Protein AF-A0A5A7RXN1-F1 (afdb_monomer_lite)

Radius of gyration: 11.24 Å; chains: 1; bounding box: 26×25×28 Å

Secondary structure (DSSP, 8-state):
-EEEEE--HHHHHTT--HHHHHHHHHHHTT-EEEEETTEEEEE--SS-HHHHHHHHHHHHHHHHT--

pLDDT: mean 94.67, std 8.68, range [40.22, 98.31]

Sequence (67 aa):
MHVSCRATRF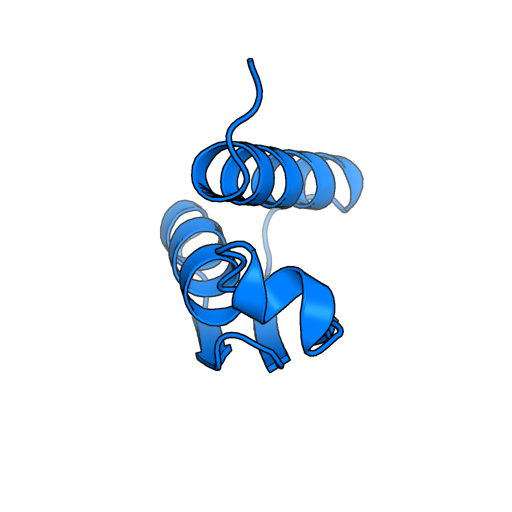LVSKGLDLGEVMRKVASKLDCKGGGHKIAAGGTIRGINKEELISLIDEQIELQMGGA

Foldseek 3Di:
DKDKDFDDPVLLVLFAAVQVLQPVLQVVQVWDWGDGRGIIITDHDDDDDVVSVVSSVVSRCVRNPDD

Structure (mmCIF, N/CA/C/O backbone):
data_AF-A0A5A7RXN1-F1
#
_entry.id   AF-A0A5A7RXN1-F1
#
loop_
_atom_site.group_PDB
_atom_site.id
_atom_site.type_symbol
_atom_site.label_atom_id
_atom_site.label_alt_id
_atom_site.label_comp_id
_atom_site.label_asym_id
_atom_site.label_entity_id
_atom_site.label_seq_id
_atom_site.pdbx_PDB_ins_code
_atom_site.Cartn_x
_atom_site.Cartn_y
_atom_site.Cartn_z
_atom_site.occupancy
_atom_site.B_iso_or_equiv
_atom_site.auth_seq_id
_atom_site.auth_comp_id
_atom_site.auth_asym_id
_atom_site.auth_atom_id
_atom_site.pdbx_PDB_model_num
ATOM 1 N N . MET A 1 1 ? 14.183 -2.368 -4.696 1.00 92.44 1 MET A N 1
ATOM 2 C CA . MET A 1 1 ? 13.799 -2.294 -3.274 1.00 92.44 1 MET A CA 1
ATOM 3 C C . MET A 1 1 ? 12.649 -3.254 -3.008 1.00 92.44 1 MET A C 1
ATOM 5 O O . MET A 1 1 ? 11.700 -3.275 -3.783 1.00 92.44 1 MET A O 1
ATOM 9 N N . HIS A 1 2 ? 12.737 -4.059 -1.949 1.00 95.62 2 HIS A N 1
ATOM 10 C CA . HIS A 1 2 ? 11.610 -4.862 -1.469 1.00 95.62 2 HIS A CA 1
ATOM 11 C C . HIS A 1 2 ? 10.921 -4.113 -0.333 1.00 95.62 2 HIS A C 1
ATOM 13 O O . HIS A 1 2 ? 11.590 -3.671 0.598 1.00 95.62 2 HIS A O 1
ATOM 19 N N . VAL A 1 3 ? 9.603 -3.963 -0.420 1.00 95.94 3 VAL A N 1
ATOM 20 C CA . VAL A 1 3 ? 8.796 -3.240 0.568 1.00 95.94 3 VAL A CA 1
ATOM 21 C C . VAL A 1 3 ? 7.751 -4.189 1.133 1.00 95.94 3 VAL A C 1
ATOM 23 O O . VAL A 1 3 ? 7.125 -4.948 0.394 1.00 95.94 3 VAL A O 1
ATOM 26 N N . SER A 1 4 ? 7.577 -4.155 2.451 1.00 96.94 4 SER A N 1
ATOM 27 C CA . SER A 1 4 ? 6.529 -4.881 3.164 1.00 96.94 4 SER A CA 1
ATOM 28 C C . SER A 1 4 ? 5.766 -3.906 4.049 1.00 96.94 4 SER A C 1
ATOM 30 O O . SER A 1 4 ? 6.346 -3.293 4.940 1.00 96.94 4 SER A O 1
ATOM 32 N N . CYS A 1 5 ? 4.466 -3.781 3.809 1.00 96.25 5 CYS A N 1
ATOM 33 C CA . CYS A 1 5 ? 3.575 -2.875 4.524 1.00 96.25 5 CYS A CA 1
ATOM 34 C C . CYS A 1 5 ? 2.731 -3.660 5.534 1.00 96.25 5 CYS A C 1
ATOM 36 O O . CYS A 1 5 ? 2.327 -4.804 5.277 1.00 96.25 5 CYS A O 1
ATOM 38 N N . ARG A 1 6 ? 2.457 -3.049 6.688 1.00 98.06 6 ARG A N 1
ATOM 39 C CA . ARG A 1 6 ? 1.617 -3.600 7.758 1.00 98.06 6 ARG A CA 1
ATOM 40 C C . ARG A 1 6 ? 0.730 -2.497 8.318 1.00 98.06 6 ARG A C 1
ATOM 42 O O . ARG A 1 6 ? 1.193 -1.379 8.503 1.00 98.06 6 ARG A O 1
ATOM 49 N N . ALA A 1 7 ? -0.519 -2.834 8.607 1.00 97.00 7 ALA A N 1
ATOM 50 C CA . ALA A 1 7 ? -1.474 -1.949 9.257 1.00 97.00 7 ALA A CA 1
ATOM 51 C C . ALA A 1 7 ? -2.073 -2.611 10.499 1.00 97.00 7 ALA A C 1
ATOM 53 O O . ALA A 1 7 ? -2.047 -3.833 10.664 1.00 97.00 7 ALA A O 1
ATOM 54 N N . THR A 1 8 ? -2.653 -1.795 11.374 1.00 97.81 8 THR A N 1
ATOM 55 C CA . THR A 1 8 ? -3.479 -2.285 12.478 1.00 97.81 8 THR A CA 1
ATOM 56 C C . THR A 1 8 ? -4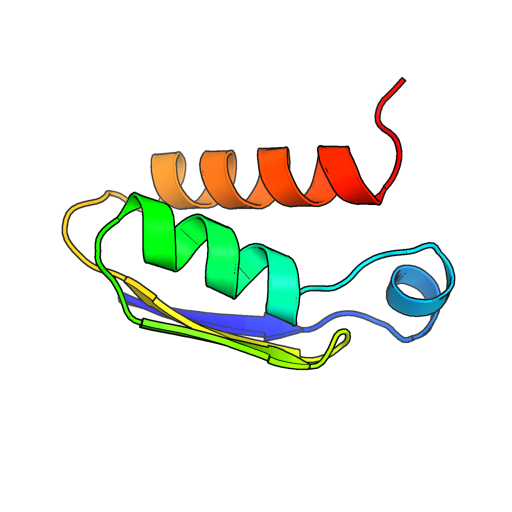.891 -2.588 11.982 1.00 97.81 8 THR A C 1
ATOM 58 O O . THR A 1 8 ? -5.368 -2.011 11.002 1.00 97.81 8 THR A O 1
ATOM 61 N N . ARG A 1 9 ? -5.611 -3.462 12.696 1.00 97.25 9 ARG A N 1
ATOM 62 C CA . ARG A 1 9 ? -7.029 -3.732 12.398 1.00 97.25 9 ARG A CA 1
ATOM 63 C C . ARG A 1 9 ? -7.887 -2.468 12.462 1.00 97.25 9 ARG A C 1
ATOM 65 O O . ARG A 1 9 ? -8.826 -2.348 11.686 1.00 97.25 9 ARG A O 1
ATOM 72 N N . PHE A 1 10 ? -7.544 -1.533 13.348 1.00 97.19 10 PHE A N 1
ATOM 73 C CA . PHE A 1 10 ? -8.232 -0.251 13.469 1.00 97.19 10 PHE A CA 1
ATOM 74 C C . PHE A 1 10 ? -8.173 0.549 12.162 1.00 97.19 10 PHE A C 1
ATOM 76 O O . PHE A 1 10 ? -9.215 0.955 11.659 1.00 97.19 10 PHE A O 1
ATOM 83 N N . LEU A 1 11 ? -6.994 0.698 11.552 1.00 96.06 11 LEU A N 1
ATOM 84 C CA . LEU A 1 11 ? -6.861 1.433 10.289 1.00 96.06 11 LEU A CA 1
ATOM 85 C C . LEU A 1 11 ? -7.593 0.733 9.139 1.00 96.06 11 LEU A C 1
ATOM 87 O O . LEU A 1 11 ? -8.304 1.377 8.375 1.00 96.06 11 LEU A O 1
ATOM 91 N N . VAL A 1 12 ? -7.504 -0.597 9.070 1.00 97.06 12 VAL A N 1
ATOM 92 C CA . VAL A 1 12 ? -8.252 -1.377 8.070 1.00 97.06 12 VAL A CA 1
ATOM 93 C C . VAL A 1 12 ? -9.764 -1.207 8.246 1.00 97.06 12 VAL A C 1
ATOM 95 O O . VAL A 1 12 ? -10.480 -1.034 7.265 1.00 97.06 12 VAL A O 1
ATOM 98 N N . SER A 1 13 ? -10.263 -1.186 9.488 1.00 96.12 13 SER A N 1
ATOM 99 C CA . SER A 1 13 ? -11.685 -0.927 9.767 1.00 96.12 13 SER A CA 1
ATOM 100 C C . SER A 1 13 ? -12.137 0.490 9.406 1.00 96.12 13 SER A C 1
ATOM 102 O O . SER A 1 13 ? -13.331 0.720 9.244 1.00 96.12 13 SER A O 1
ATOM 104 N N . LYS A 1 14 ? -11.196 1.431 9.268 1.00 95.81 14 LYS A N 1
ATOM 105 C CA . LYS A 1 14 ? -11.446 2.813 8.846 1.00 95.81 14 LYS A CA 1
ATOM 106 C C . LYS A 1 14 ? -11.395 3.007 7.328 1.00 95.81 14 LYS A C 1
ATOM 108 O O . LYS A 1 14 ? -11.708 4.099 6.879 1.00 95.81 14 LYS A O 1
ATOM 113 N N . GLY A 1 15 ? -11.062 1.967 6.560 1.00 95.75 15 GLY A N 1
ATOM 114 C CA . GLY A 1 15 ? -11.062 2.004 5.093 1.00 95.75 15 GLY A CA 1
ATOM 115 C C . GLY A 1 15 ? -9.708 1.717 4.445 1.00 95.75 15 GLY A C 1
ATOM 116 O O . GLY A 1 15 ? -9.665 1.534 3.233 1.00 95.75 15 GLY A O 1
ATOM 117 N N . LEU A 1 16 ? -8.625 1.607 5.224 1.00 97.69 16 LEU A N 1
ATOM 118 C CA . LEU A 1 16 ? -7.290 1.349 4.680 1.00 97.69 16 LEU A CA 1
ATOM 119 C C . LEU A 1 16 ? -7.192 -0.042 4.026 1.00 97.69 16 LEU A C 1
ATOM 121 O O . LEU A 1 16 ? -7.430 -1.071 4.667 1.00 97.69 16 LEU A O 1
ATOM 125 N N . ASP A 1 17 ? -6.738 -0.076 2.777 1.00 98.19 17 ASP A N 1
ATOM 126 C CA . ASP A 1 17 ? -6.407 -1.280 2.019 1.00 98.19 17 ASP A CA 1
ATOM 127 C C . ASP A 1 17 ? -4.994 -1.170 1.423 1.00 98.19 17 ASP A C 1
ATOM 129 O O . ASP A 1 17 ? -4.788 -0.692 0.304 1.00 98.19 17 ASP A O 1
ATOM 133 N N . LEU A 1 18 ? -4.005 -1.681 2.166 1.00 98.06 18 LEU A N 1
ATOM 134 C CA . LEU A 1 18 ? -2.605 -1.703 1.731 1.00 98.06 18 LEU A CA 1
ATOM 135 C C . LEU A 1 18 ? -2.371 -2.572 0.486 1.00 98.06 18 LEU A C 1
ATOM 137 O O . LEU A 1 18 ? -1.415 -2.340 -0.258 1.00 98.06 18 LEU A O 1
ATOM 141 N N . GLY A 1 19 ? -3.207 -3.590 0.263 1.00 98.31 19 GLY A N 1
ATOM 142 C CA . GLY A 1 19 ? -3.105 -4.469 -0.898 1.00 98.31 19 GLY A CA 1
ATOM 143 C C . GLY A 1 19 ? -3.425 -3.718 -2.183 1.00 98.31 19 GLY A C 1
ATOM 144 O O . GLY A 1 19 ? -2.711 -3.848 -3.179 1.00 98.31 19 GLY A O 1
ATOM 145 N N . GLU A 1 20 ? -4.466 -2.892 -2.143 1.00 98.12 20 GLU A N 1
ATOM 146 C CA . GLU A 1 20 ? -4.815 -1.997 -3.238 1.00 98.12 20 GLU A CA 1
ATOM 147 C C . GLU A 1 20 ? -3.765 -0.895 -3.439 1.00 98.12 20 GLU A C 1
ATOM 149 O O . GLU A 1 20 ? -3.331 -0.699 -4.577 1.00 98.12 20 GLU A O 1
ATOM 154 N N . VAL A 1 21 ? -3.309 -0.241 -2.361 1.00 97.94 21 VAL A N 1
ATOM 155 C CA . VAL A 1 21 ? -2.252 0.789 -2.414 1.00 97.94 21 VAL A CA 1
ATOM 156 C C . VAL A 1 21 ? -1.023 0.253 -3.146 1.00 97.94 21 VAL A C 1
ATOM 158 O O . VAL A 1 21 ? -0.603 0.808 -4.163 1.00 97.94 21 VAL A O 1
ATOM 161 N N . MET A 1 22 ? -0.486 -0.885 -2.696 1.00 97.81 22 MET A N 1
ATOM 162 C CA . MET A 1 22 ? 0.715 -1.466 -3.299 1.00 97.81 22 MET A CA 1
ATOM 163 C C . MET A 1 22 ? 0.488 -1.938 -4.736 1.00 97.81 22 MET A C 1
ATOM 165 O O . MET A 1 22 ? 1.417 -1.870 -5.538 1.00 97.81 22 MET A O 1
ATOM 169 N N . ARG A 1 23 ? -0.725 -2.382 -5.093 1.00 98.06 23 ARG A N 1
ATOM 170 C CA . ARG A 1 23 ? -1.059 -2.744 -6.478 1.00 98.06 23 ARG A CA 1
ATOM 171 C C . ARG A 1 23 ? -1.049 -1.517 -7.389 1.00 98.06 23 ARG A C 1
ATOM 173 O O . ARG A 1 23 ? -0.457 -1.579 -8.465 1.00 98.06 23 ARG A O 1
ATOM 180 N N . LYS A 1 24 ? -1.667 -0.409 -6.967 1.00 97.38 24 LYS A N 1
ATOM 181 C CA . LYS A 1 24 ? -1.728 0.840 -7.745 1.00 97.38 24 LYS A CA 1
ATOM 182 C C . LYS A 1 24 ? -0.347 1.46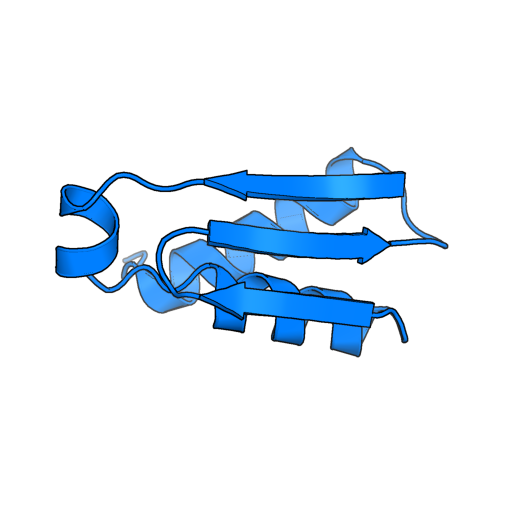8 -7.916 1.00 97.38 24 LYS A C 1
ATOM 184 O O . LYS A 1 24 ? 0.038 1.775 -9.041 1.00 97.38 24 LYS A O 1
ATOM 189 N N . VAL A 1 25 ? 0.418 1.588 -6.830 1.00 96.75 25 VAL A N 1
ATOM 190 C CA . VAL A 1 25 ? 1.785 2.132 -6.868 1.00 96.75 25 VAL A CA 1
ATOM 191 C C . VAL A 1 25 ? 2.693 1.272 -7.743 1.00 96.75 25 VAL A C 1
ATOM 193 O O . VAL A 1 25 ? 3.377 1.798 -8.615 1.00 96.75 25 VAL A O 1
ATOM 196 N N . ALA A 1 26 ? 2.669 -0.054 -7.572 1.00 96.44 26 ALA A N 1
ATOM 197 C CA . ALA A 1 26 ? 3.491 -0.937 -8.392 1.00 96.44 26 ALA A CA 1
ATOM 198 C C . ALA A 1 26 ? 3.097 -0.875 -9.875 1.00 96.44 26 ALA A C 1
ATOM 200 O O . ALA A 1 26 ? 3.982 -0.814 -10.719 1.00 96.44 26 ALA A O 1
ATOM 201 N N . SER A 1 27 ? 1.800 -0.801 -10.193 1.00 96.38 27 SER A N 1
ATOM 202 C CA . SER A 1 27 ? 1.327 -0.685 -11.582 1.00 96.38 27 SER A CA 1
ATOM 203 C C . SER A 1 27 ? 1.778 0.619 -12.251 1.00 96.38 27 SER A C 1
ATOM 205 O O . SER A 1 27 ? 2.160 0.589 -13.415 1.00 96.38 27 SER A O 1
ATOM 207 N N . LYS A 1 28 ? 1.801 1.751 -11.525 1.00 95.44 28 LYS A N 1
ATOM 208 C CA . LYS A 1 28 ? 2.334 3.031 -12.041 1.00 95.44 28 LYS A CA 1
ATOM 209 C C . LYS A 1 28 ? 3.816 2.944 -12.435 1.00 95.44 28 LYS A C 1
ATOM 211 O O . LYS A 1 28 ? 4.258 3.694 -13.295 1.00 95.44 28 LYS A O 1
ATOM 216 N N . LEU A 1 29 ? 4.567 2.046 -11.799 1.00 95.38 29 LEU A N 1
ATOM 217 C CA . LEU A 1 29 ? 6.011 1.879 -11.977 1.00 95.38 29 LEU A CA 1
ATOM 218 C C . LEU A 1 29 ? 6.376 0.626 -12.791 1.00 95.38 29 LEU A C 1
ATOM 220 O O . LEU A 1 29 ? 7.527 0.196 -12.747 1.00 95.38 29 LEU A O 1
ATOM 224 N N . ASP A 1 30 ? 5.400 -0.004 -13.457 1.00 96.12 30 ASP A N 1
ATOM 225 C CA . ASP A 1 30 ? 5.550 -1.295 -14.152 1.00 96.12 30 ASP A CA 1
ATOM 226 C C . ASP A 1 30 ? 6.265 -2.366 -13.293 1.00 96.12 30 ASP A C 1
ATOM 228 O O . ASP A 1 30 ? 7.141 -3.129 -13.707 1.00 96.12 30 ASP A O 1
ATOM 232 N N . CYS A 1 31 ? 5.919 -2.369 -12.008 1.00 96.31 31 CYS A N 1
ATOM 233 C CA . CYS A 1 31 ? 6.480 -3.212 -10.967 1.00 96.31 31 CYS A CA 1
ATOM 234 C C . CYS A 1 31 ? 5.430 -4.196 -10.432 1.00 96.31 31 CYS A C 1
ATOM 236 O O . CYS A 1 31 ? 4.232 -4.098 -10.695 1.00 96.31 31 CYS A O 1
ATOM 238 N N . LYS A 1 32 ? 5.874 -5.153 -9.607 1.00 95.94 32 LYS A 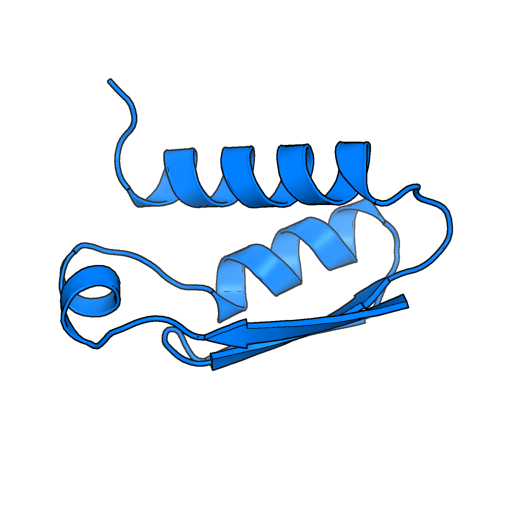N 1
ATOM 239 C CA . LYS A 1 32 ? 4.983 -6.134 -8.965 1.00 95.94 32 LYS A CA 1
ATOM 240 C C . LYS A 1 32 ? 4.719 -5.767 -7.508 1.00 95.94 32 LYS A C 1
ATOM 242 O O . LYS A 1 32 ? 5.660 -5.669 -6.718 1.00 95.94 32 LYS A O 1
ATOM 247 N N . GLY A 1 33 ? 3.445 -5.639 -7.142 1.00 96.88 33 GLY A N 1
ATOM 248 C CA . GLY A 1 33 ? 3.005 -5.361 -5.776 1.00 96.88 33 GLY A CA 1
ATOM 249 C C . GLY A 1 33 ? 1.536 -5.709 -5.539 1.00 96.88 33 GLY A C 1
ATOM 250 O O . GLY A 1 33 ? 0.748 -5.803 -6.478 1.00 96.88 33 GLY A O 1
ATOM 251 N N . GLY A 1 34 ? 1.184 -5.939 -4.275 1.00 96.50 34 GLY A N 1
ATOM 252 C CA . GLY A 1 34 ? -0.164 -6.305 -3.849 1.00 96.50 34 GLY A CA 1
ATOM 253 C C . GLY A 1 34 ? -0.182 -7.025 -2.500 1.00 96.50 34 GLY A C 1
ATOM 254 O O . GLY A 1 34 ? 0.827 -7.093 -1.795 1.00 96.50 34 GLY A O 1
ATOM 255 N N . GLY A 1 35 ? -1.339 -7.569 -2.127 1.00 97.69 35 GLY A N 1
ATOM 256 C CA . GLY A 1 35 ? -1.524 -8.317 -0.885 1.00 97.69 35 GLY A CA 1
ATOM 257 C C . GLY A 1 35 ? -2.924 -8.147 -0.309 1.00 97.69 35 GLY A C 1
ATOM 258 O O . GLY A 1 35 ? -3.880 -7.920 -1.046 1.00 97.69 35 GLY A O 1
ATOM 259 N N . HIS A 1 36 ? -3.029 -8.253 1.013 1.00 97.62 36 HIS A N 1
ATOM 260 C CA . HIS A 1 36 ? -4.269 -8.079 1.765 1.00 97.62 36 HIS A CA 1
ATOM 261 C C . HIS A 1 36 ? -4.372 -6.665 2.340 1.00 97.62 36 HIS A C 1
ATOM 263 O O . HIS A 1 36 ? -3.360 -5.988 2.527 1.00 97.62 36 HIS A O 1
ATOM 269 N N . LYS A 1 37 ? -5.585 -6.276 2.751 1.00 97.25 37 LYS A N 1
ATOM 270 C CA . LYS A 1 37 ? -5.858 -4.962 3.357 1.00 97.25 37 LYS A CA 1
ATOM 271 C C . LYS A 1 37 ? -4.903 -4.599 4.497 1.00 97.25 37 LYS A C 1
ATOM 273 O O . LYS A 1 37 ? -4.437 -3.471 4.590 1.00 97.25 37 LYS A O 1
ATOM 278 N N . ILE A 1 38 ? -4.591 -5.577 5.350 1.00 97.94 38 ILE A N 1
ATOM 279 C CA . ILE A 1 38 ? -3.754 -5.399 6.546 1.00 97.94 38 ILE A CA 1
ATOM 280 C C . ILE A 1 38 ? -2.252 -5.603 6.293 1.00 97.94 38 ILE A C 1
ATOM 282 O O . ILE A 1 38 ? -1.421 -5.146 7.077 1.00 97.94 38 ILE A O 1
ATOM 286 N N . ALA A 1 39 ? -1.888 -6.327 5.233 1.00 97.94 39 ALA A N 1
ATOM 287 C CA . ALA A 1 39 ? -0.521 -6.754 4.974 1.00 97.94 39 ALA A CA 1
ATOM 288 C C . ALA A 1 39 ? -0.294 -6.935 3.473 1.00 97.94 39 ALA A C 1
ATOM 290 O O . ALA A 1 39 ? -0.892 -7.809 2.842 1.00 97.94 39 ALA A O 1
ATOM 291 N N . ALA A 1 40 ? 0.619 -6.139 2.926 1.00 98.06 40 ALA A N 1
ATOM 292 C CA . ALA A 1 40 ? 0.945 -6.121 1.508 1.00 98.06 40 ALA A CA 1
ATOM 293 C C . ALA A 1 40 ? 2.451 -5.968 1.297 1.00 98.06 40 ALA A C 1
ATOM 295 O O . ALA A 1 40 ? 3.210 -5.760 2.248 1.00 98.06 40 ALA A O 1
ATOM 296 N N . GLY A 1 41 ? 2.890 -6.082 0.052 1.00 97.00 41 GLY A N 1
ATOM 297 C CA . GLY A 1 41 ? 4.276 -5.841 -0.307 1.00 97.00 41 GLY A CA 1
ATOM 298 C C . GLY A 1 41 ? 4.477 -5.703 -1.804 1.00 97.00 41 GLY A C 1
ATOM 299 O O . GLY A 1 41 ? 3.550 -5.856 -2.599 1.00 97.00 41 GLY A O 1
ATOM 300 N N . GLY A 1 42 ? 5.709 -5.401 -2.187 1.00 96.56 42 GLY A N 1
ATOM 301 C CA . GLY A 1 42 ? 6.078 -5.247 -3.584 1.00 96.56 42 GLY A CA 1
ATOM 302 C C . GLY A 1 42 ? 7.581 -5.191 -3.798 1.00 96.56 42 GLY A C 1
ATOM 303 O O . GLY A 1 42 ? 8.358 -4.914 -2.881 1.00 96.56 42 GLY A O 1
ATOM 304 N N . THR A 1 43 ? 7.981 -5.469 -5.034 1.00 96.31 43 THR A N 1
ATOM 305 C CA . THR A 1 43 ? 9.351 -5.276 -5.508 1.00 96.31 43 THR A CA 1
ATOM 306 C C . THR A 1 43 ? 9.351 -4.086 -6.448 1.00 96.31 43 THR A C 1
ATOM 308 O O . THR A 1 43 ? 8.880 -4.196 -7.577 1.00 96.31 43 THR A O 1
ATOM 311 N N . ILE A 1 44 ? 9.863 -2.959 -5.961 1.00 96.06 44 ILE A N 1
ATOM 312 C CA . ILE A 1 44 ? 9.829 -1.667 -6.645 1.00 96.06 44 ILE A CA 1
ATOM 313 C C . ILE A 1 44 ? 11.232 -1.309 -7.144 1.00 96.06 44 ILE A C 1
ATOM 315 O O . ILE A 1 44 ? 12.226 -1.505 -6.431 1.00 96.06 44 ILE A O 1
ATOM 319 N N . ARG A 1 45 ? 11.329 -0.822 -8.380 1.00 94.12 45 ARG A N 1
ATOM 320 C CA . ARG A 1 45 ? 12.574 -0.421 -9.054 1.00 94.12 45 ARG A CA 1
ATOM 321 C C . ARG A 1 45 ? 12.341 0.883 -9.823 1.00 94.12 45 ARG A C 1
ATOM 323 O O . ARG A 1 45 ? 11.198 1.260 -10.031 1.00 94.12 45 ARG A O 1
ATOM 330 N N . GLY A 1 46 ? 13.422 1.552 -10.226 1.00 93.44 46 GLY A N 1
ATOM 331 C CA . GLY A 1 46 ? 13.346 2.748 -11.079 1.00 93.44 46 GLY A CA 1
ATOM 332 C C . GLY A 1 46 ? 12.872 4.026 -10.380 1.00 93.44 46 GLY A C 1
ATOM 333 O O . GLY A 1 46 ? 12.582 4.998 -11.060 1.00 93.44 46 GLY A O 1
ATOM 334 N N . ILE A 1 47 ? 12.808 4.033 -9.047 1.00 95.81 47 ILE A N 1
ATOM 335 C CA . ILE A 1 47 ? 12.379 5.176 -8.235 1.00 95.81 47 ILE A CA 1
ATOM 336 C C . ILE A 1 47 ? 13.233 5.264 -6.965 1.00 95.81 47 ILE A C 1
ATOM 338 O O . ILE A 1 47 ? 13.717 4.239 -6.464 1.00 95.81 47 ILE A O 1
ATOM 342 N N . ASN A 1 48 ? 13.428 6.478 -6.453 1.00 95.69 48 ASN A N 1
ATOM 343 C CA . ASN A 1 48 ? 14.055 6.709 -5.151 1.00 95.69 48 ASN A CA 1
ATOM 344 C C . ASN A 1 48 ? 13.056 6.453 -4.001 1.00 95.69 48 ASN A C 1
ATOM 346 O O . ASN A 1 48 ? 11.887 6.125 -4.213 1.00 95.69 48 ASN A O 1
ATOM 350 N N . LYS A 1 49 ? 13.537 6.524 -2.759 1.00 94.56 49 LYS A N 1
ATOM 351 C CA . LYS A 1 49 ? 12.728 6.175 -1.588 1.00 94.56 49 LYS A CA 1
ATOM 352 C C . LYS A 1 49 ? 11.688 7.252 -1.286 1.00 94.56 49 LYS A C 1
ATOM 354 O O . LYS A 1 49 ? 10.561 6.911 -0.944 1.00 94.56 49 LYS A O 1
ATOM 359 N N . GLU A 1 50 ? 12.073 8.515 -1.393 1.00 96.44 50 GLU A N 1
ATOM 360 C CA . GLU A 1 50 ? 11.258 9.677 -1.051 1.00 96.44 50 GLU A CA 1
ATOM 361 C C . GLU A 1 50 ? 10.026 9.754 -1.956 1.00 96.44 50 GLU A C 1
ATOM 363 O O . GLU A 1 50 ? 8.901 9.826 -1.474 1.00 96.44 50 GLU A O 1
ATOM 368 N N . GLU A 1 51 ? 10.228 9.610 -3.261 1.00 96.06 51 GLU A N 1
ATOM 369 C CA . GLU A 1 51 ? 9.163 9.623 -4.261 1.00 96.06 51 GLU A CA 1
ATOM 370 C C . GLU A 1 51 ? 8.241 8.402 -4.128 1.00 96.06 51 GLU A C 1
ATOM 372 O O . GLU A 1 51 ? 7.025 8.519 -4.275 1.00 96.06 51 GLU A O 1
ATOM 377 N N . LEU A 1 52 ? 8.784 7.233 -3.756 1.00 96.12 52 LEU A N 1
ATOM 378 C CA . LEU A 1 52 ? 7.945 6.078 -3.440 1.00 96.12 52 LEU A CA 1
ATOM 379 C C . LEU A 1 52 ? 7.063 6.327 -2.210 1.00 96.12 52 LEU A C 1
ATOM 381 O O . LEU A 1 52 ? 5.906 5.908 -2.208 1.00 96.12 52 LEU A O 1
ATOM 385 N N . ILE A 1 53 ? 7.602 6.964 -1.167 1.00 96.25 53 ILE A N 1
ATOM 386 C CA . ILE A 1 53 ? 6.829 7.305 0.032 1.00 96.25 53 ILE A CA 1
ATOM 387 C C . ILE A 1 53 ? 5.685 8.243 -0.350 1.00 96.25 53 ILE A C 1
ATOM 389 O O . ILE A 1 53 ? 4.551 7.927 -0.007 1.00 96.25 53 ILE A O 1
ATOM 393 N N . SER A 1 54 ? 5.948 9.300 -1.126 1.00 96.88 54 SER A N 1
ATOM 394 C CA . SER A 1 54 ? 4.904 10.223 -1.592 1.00 96.88 54 SER A CA 1
ATOM 395 C C . SER A 1 54 ? 3.811 9.513 -2.394 1.00 96.88 54 SER A C 1
ATOM 397 O O . SER A 1 54 ? 2.630 9.701 -2.125 1.00 96.88 54 SER A O 1
ATOM 399 N N . LEU A 1 55 ? 4.177 8.622 -3.325 1.00 96.25 55 LEU A N 1
ATOM 400 C CA . LEU A 1 55 ? 3.193 7.854 -4.100 1.00 96.25 55 LEU A CA 1
ATOM 401 C C . LEU A 1 55 ? 2.326 6.938 -3.229 1.00 96.25 55 LEU A C 1
ATOM 403 O O . LEU A 1 55 ? 1.152 6.732 -3.5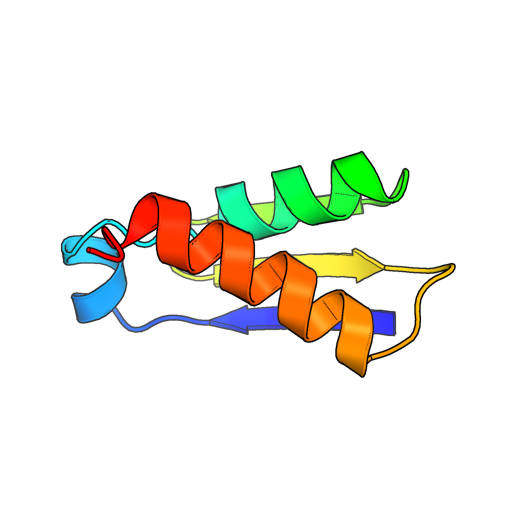33 1.00 96.25 55 LEU A O 1
ATOM 407 N N . ILE A 1 56 ? 2.906 6.329 -2.192 1.00 96.38 56 ILE A N 1
ATOM 408 C CA . ILE A 1 56 ? 2.158 5.496 -1.245 1.00 96.38 56 ILE A CA 1
ATOM 409 C C . ILE A 1 56 ? 1.222 6.369 -0.407 1.00 96.38 56 ILE A C 1
ATOM 411 O O . ILE A 1 56 ? 0.066 5.989 -0.227 1.00 96.38 56 ILE A O 1
ATOM 415 N N . ASP A 1 57 ? 1.703 7.516 0.067 1.00 96.44 57 ASP A N 1
ATOM 416 C CA . ASP A 1 57 ? 0.949 8.447 0.907 1.00 96.44 57 ASP A CA 1
ATOM 417 C C . ASP A 1 57 ? -0.279 8.993 0.170 1.00 96.44 57 ASP A C 1
ATOM 419 O O . ASP A 1 57 ? -1.397 8.818 0.647 1.00 96.44 57 ASP A O 1
ATOM 423 N N . GLU A 1 58 ? -0.110 9.460 -1.073 1.00 96.19 58 GLU A N 1
ATOM 424 C CA . GLU A 1 58 ? -1.220 9.876 -1.945 1.00 96.19 58 GLU A CA 1
ATOM 425 C C . GLU A 1 58 ? -2.297 8.784 -2.073 1.00 96.19 58 GLU A C 1
ATOM 427 O O . GLU A 1 58 ? -3.498 9.052 -2.054 1.00 96.19 58 GLU A O 1
ATOM 432 N N . GLN A 1 59 ? -1.897 7.514 -2.225 1.00 96.19 59 GLN A N 1
ATOM 433 C CA . GLN A 1 59 ? -2.862 6.414 -2.324 1.00 96.19 59 GLN A CA 1
ATOM 434 C C . GLN A 1 59 ? -3.571 6.120 -1.000 1.00 96.19 59 GLN A C 1
ATOM 436 O O . GLN A 1 59 ? -4.721 5.679 -1.021 1.00 96.19 59 GLN A O 1
ATOM 441 N N . ILE A 1 60 ? -2.906 6.342 0.133 1.00 96.12 60 ILE A N 1
ATOM 442 C CA . ILE A 1 60 ? -3.504 6.193 1.461 1.00 96.12 60 ILE A CA 1
ATOM 443 C C . ILE A 1 60 ? -4.489 7.337 1.727 1.00 96.12 60 ILE A C 1
ATOM 445 O O . ILE A 1 60 ? -5.597 7.067 2.189 1.00 96.12 60 ILE A O 1
ATOM 449 N N . GLU A 1 61 ? -4.144 8.579 1.387 1.00 95.62 61 GLU A N 1
ATOM 450 C CA . GLU A 1 61 ? -5.025 9.748 1.525 1.00 95.62 61 GLU A CA 1
ATOM 451 C C . GLU A 1 61 ? -6.333 9.578 0.742 1.00 95.62 61 GLU A C 1
ATOM 453 O O . GLU A 1 61 ? -7.416 9.841 1.271 1.00 95.62 61 GLU A O 1
ATOM 458 N N . LEU A 1 62 ? -6.253 9.031 -0.478 1.00 94.75 62 LEU A N 1
ATOM 459 C CA . LEU A 1 62 ? -7.426 8.702 -1.296 1.00 94.75 62 LEU A CA 1
ATOM 460 C C . LEU A 1 62 ? -8.362 7.676 -0.635 1.00 94.75 62 LEU A C 1
ATOM 462 O O . LEU A 1 62 ? -9.564 7.695 -0.892 1.00 94.75 62 LEU A O 1
ATOM 466 N N . GLN A 1 63 ? -7.833 6.764 0.186 1.00 94.56 63 GLN A N 1
ATOM 467 C CA . GLN A 1 63 ? -8.636 5.763 0.900 1.00 94.56 63 GLN A CA 1
ATOM 468 C C . GLN A 1 63 ? -9.162 6.276 2.240 1.00 94.56 63 GLN A C 1
ATOM 470 O O . GLN A 1 63 ? -10.269 5.926 2.647 1.00 94.56 63 GLN A O 1
ATOM 475 N N . MET A 1 64 ? -8.358 7.069 2.944 1.00 91.19 64 MET A N 1
ATOM 476 C CA . MET A 1 64 ? -8.640 7.507 4.310 1.00 91.19 64 MET A CA 1
ATOM 477 C C . MET A 1 64 ? -9.435 8.814 4.373 1.00 91.19 64 MET A C 1
ATOM 479 O O . MET A 1 64 ? -9.806 9.230 5.469 1.00 91.19 64 MET A O 1
ATOM 483 N N . GLY A 1 65 ? -9.736 9.422 3.221 1.00 74.19 65 GLY A N 1
ATOM 484 C CA . GLY A 1 65 ? -10.504 10.656 3.141 1.00 74.19 65 GLY A CA 1
ATOM 485 C C . GLY A 1 65 ? -9.710 11.822 3.714 1.00 74.19 65 GLY A C 1
ATOM 486 O O . GLY A 1 65 ? -10.046 12.337 4.779 1.00 74.19 65 GLY A O 1
ATOM 487 N N . GLY A 1 66 ? -8.649 12.221 3.012 1.00 57.81 66 GLY A N 1
ATOM 488 C CA . GLY A 1 66 ? -8.090 13.560 3.184 1.00 57.81 66 GLY A CA 1
ATOM 489 C C . GLY A 1 66 ? -9.139 14.591 2.764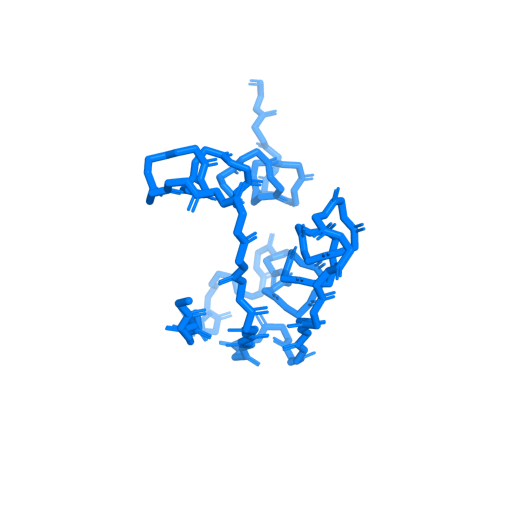 1.00 57.81 66 GLY A C 1
ATOM 490 O O . GLY A 1 66 ? -9.642 14.528 1.642 1.00 57.81 66 GLY A O 1
ATOM 491 N N . ALA A 1 67 ? -9.528 15.456 3.701 1.00 40.22 67 ALA A N 1
ATOM 492 C CA . ALA A 1 67 ? -10.336 16.643 3.435 1.00 40.22 67 ALA A CA 1
ATOM 493 C C . ALA A 1 67 ? -9.576 17.646 2.558 1.00 40.22 67 ALA A C 1
ATOM 495 O O . ALA A 1 67 ? -8.334 17.713 2.703 1.00 40.22 67 ALA A O 1
#